Protein AF-A0AAN8C556-F1 (afdb_monomer)

Foldseek 3Di:
DDPPPDDPLVVVLVVQLVVQDQEEEAEDPDVSNLLSLLLCVLVVSRVHFYWYHYPDPPDDIDGSNVVSVVPVVCSVCSVVVCQVVDDPPDDD

Secondary structure (DSSP, 8-state):
-------HHHHHHHHHHHHT-SEEEEE---HHHHHHHHHHHHTTS--SEEEEE-SSTTPPEEEHHHHHHHTHHHHTTHHHHHHHH--TT---

Radius of gyration: 13.65 Å; Cα contacts (8 Å, |Δi|>4): 106; chains: 1; bounding box: 37×33×29 Å

Mean predicted aligned error: 5.66 Å

Nearest PDB structures (foldseek):
  5ghr-assembly2_C  TM=3.782E-01  e=6.031E+0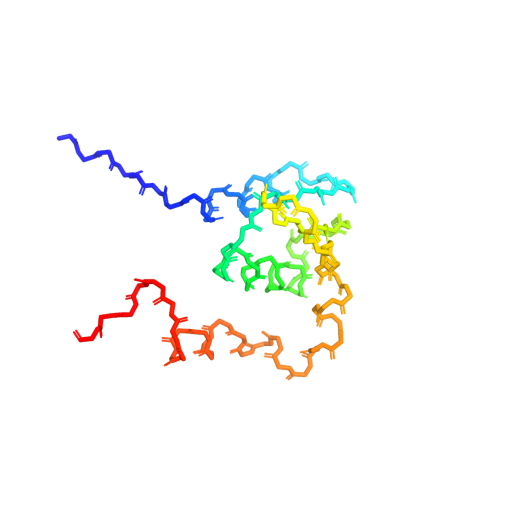0  Thermococcus kodakarensis KOD1
  5x4h-assembly1_A  TM=3.410E-01  e=8.869E+00  Pyrococcus furiosus DSM 3638

Organism: NCBI:txid159716

Structure (mmCIF, N/CA/C/O backbone):
data_AF-A0AAN8C556-F1
#
_entry.id   AF-A0AAN8C556-F1
#
loop_
_atom_site.group_PDB
_atom_site.id
_atom_site.type_symbol
_atom_site.label_atom_id
_atom_site.label_alt_id
_atom_site.label_comp_id
_atom_site.label_asym_id
_atom_site.label_entity_id
_atom_site.label_seq_id
_atom_site.pdbx_PDB_ins_code
_atom_site.Cartn_x
_atom_site.Cartn_y
_atom_site.Cartn_z
_atom_site.occupancy
_atom_site.B_iso_or_equiv
_atom_site.auth_seq_id
_atom_site.auth_comp_id
_atom_site.auth_asym_id
_atom_site.auth_atom_id
_atom_site.pdbx_PDB_model_num
ATOM 1 N N . MET A 1 1 ? 25.697 -16.041 12.907 1.00 38.59 1 MET A N 1
ATOM 2 C CA . MET A 1 1 ? 24.761 -15.058 13.487 1.00 38.59 1 MET A CA 1
ATOM 3 C C . MET A 1 1 ? 24.058 -14.393 12.314 1.00 38.59 1 MET A C 1
ATOM 5 O O . MET A 1 1 ? 24.597 -13.464 11.735 1.00 38.59 1 MET A O 1
ATOM 9 N N . SER A 1 2 ? 22.958 -14.997 11.855 1.00 43.84 2 SER A N 1
ATOM 10 C CA . SER A 1 2 ? 22.152 -14.485 10.743 1.00 43.84 2 SER A CA 1
ATOM 11 C C . SER A 1 2 ? 21.398 -13.272 11.260 1.00 43.84 2 SER A C 1
ATOM 13 O O . SER A 1 2 ? 20.504 -13.424 12.089 1.00 43.84 2 SER A O 1
ATOM 15 N N . ILE A 1 3 ? 21.785 -12.080 10.827 1.00 48.09 3 ILE A N 1
ATOM 16 C CA . ILE A 1 3 ? 20.932 -10.908 10.976 1.00 48.09 3 ILE A CA 1
ATOM 17 C C . ILE A 1 3 ? 19.737 -11.207 10.069 1.00 48.09 3 ILE A C 1
ATOM 19 O O . ILE A 1 3 ? 19.899 -11.274 8.854 1.00 48.09 3 ILE A O 1
ATOM 23 N N . THR A 1 4 ? 18.574 -11.502 10.648 1.00 57.00 4 THR A N 1
ATOM 24 C CA . THR A 1 4 ? 17.298 -11.575 9.925 1.00 57.00 4 THR A CA 1
ATOM 25 C C . THR A 1 4 ? 16.978 -10.159 9.464 1.00 57.00 4 THR A C 1
ATOM 27 O O . THR A 1 4 ? 16.271 -9.424 10.149 1.00 57.00 4 THR A O 1
ATOM 30 N N . HIS A 1 5 ? 17.634 -9.721 8.392 1.00 58.94 5 HIS A N 1
ATOM 31 C CA . HIS A 1 5 ? 17.428 -8.404 7.821 1.00 58.94 5 HI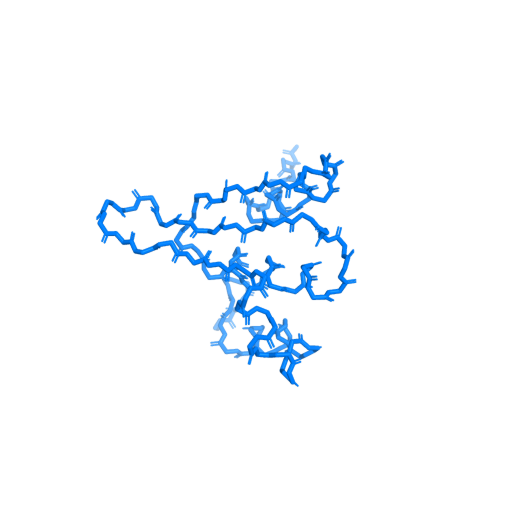S A CA 1
ATOM 32 C C . HIS A 1 5 ? 16.092 -8.455 7.093 1.00 58.94 5 HIS A C 1
ATOM 34 O O . HIS A 1 5 ? 16.015 -8.891 5.949 1.00 58.94 5 HIS A O 1
ATOM 40 N N . GLU A 1 6 ? 15.031 -8.120 7.816 1.00 67.44 6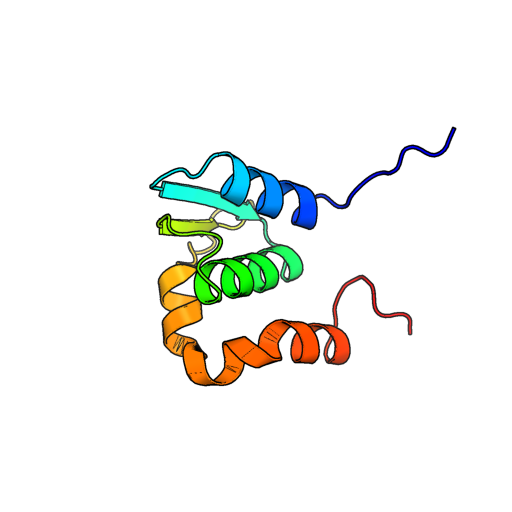 GLU A N 1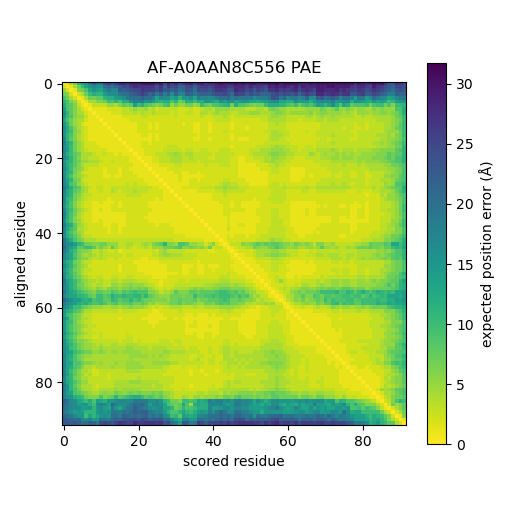
ATOM 41 C CA . GLU A 1 6 ? 13.728 -7.910 7.212 1.00 67.44 6 GLU A CA 1
ATOM 42 C C . GLU A 1 6 ? 13.828 -6.748 6.223 1.00 67.44 6 GLU A C 1
ATOM 44 O O . GLU A 1 6 ? 14.562 -5.779 6.451 1.00 67.44 6 GLU A O 1
ATOM 49 N N . GLU A 1 7 ? 13.162 -6.895 5.087 1.00 80.25 7 GLU A N 1
ATOM 50 C CA . GLU A 1 7 ? 13.212 -5.919 4.012 1.00 80.25 7 GLU A CA 1
ATOM 51 C C . GLU A 1 7 ? 12.518 -4.614 4.431 1.00 80.25 7 GLU A C 1
ATOM 53 O O . GLU A 1 7 ? 11.638 -4.585 5.303 1.00 80.25 7 GLU A O 1
ATOM 58 N N . ALA A 1 8 ? 13.011 -3.494 3.896 1.00 86.50 8 ALA A N 1
ATOM 59 C CA . ALA A 1 8 ? 12.620 -2.168 4.365 1.00 86.50 8 ALA A CA 1
ATOM 60 C C . ALA A 1 8 ? 11.127 -1.895 4.136 1.00 86.50 8 ALA A C 1
ATOM 62 O O . ALA A 1 8 ? 10.487 -1.251 4.967 1.00 86.50 8 ALA A O 1
ATOM 63 N N . ASP A 1 9 ? 10.578 -2.419 3.045 1.00 89.06 9 ASP A N 1
ATOM 64 C CA . ASP A 1 9 ? 9.165 -2.351 2.694 1.00 89.06 9 ASP A CA 1
ATOM 65 C C . ASP A 1 9 ? 8.276 -2.954 3.798 1.00 89.06 9 ASP A C 1
ATOM 67 O O . ASP A 1 9 ? 7.420 -2.265 4.354 1.00 89.06 9 ASP A O 1
ATOM 71 N N . THR A 1 10 ? 8.557 -4.178 4.237 1.00 89.88 10 THR A N 1
ATOM 72 C CA . THR A 1 10 ? 7.808 -4.904 5.264 1.00 89.88 10 THR A CA 1
ATOM 73 C C . THR A 1 10 ? 7.883 -4.177 6.605 1.00 89.88 10 THR A C 1
ATOM 75 O O . THR A 1 10 ? 6.883 -4.061 7.322 1.00 89.88 10 THR A O 1
ATOM 78 N N . MET A 1 11 ? 9.054 -3.626 6.937 1.00 93.00 11 MET A N 1
ATOM 79 C CA . MET A 1 11 ? 9.246 -2.830 8.149 1.00 93.00 11 MET A CA 1
ATOM 80 C C . MET A 1 11 ? 8.440 -1.527 8.146 1.00 93.00 11 MET A C 1
ATOM 82 O O . MET A 1 11 ? 7.878 -1.160 9.183 1.00 93.00 11 MET A O 1
ATOM 86 N N . ILE A 1 12 ? 8.354 -0.838 7.003 1.00 94.56 12 ILE A N 1
ATOM 87 C CA . ILE A 1 12 ? 7.549 0.383 6.855 1.00 94.56 12 ILE A CA 1
ATOM 88 C C . ILE A 1 12 ? 6.076 0.069 7.126 1.00 94.56 12 ILE A C 1
ATOM 90 O O . ILE A 1 12 ? 5.459 0.719 7.971 1.00 94.56 12 ILE A O 1
ATOM 94 N N . ILE A 1 13 ? 5.531 -0.957 6.467 1.00 95.06 13 ILE A N 1
ATOM 95 C CA . ILE A 1 13 ? 4.124 -1.352 6.618 1.00 95.06 13 ILE A CA 1
ATOM 96 C C . ILE A 1 13 ? 3.806 -1.710 8.069 1.00 95.06 13 ILE A C 1
ATOM 98 O O . ILE A 1 13 ? 2.842 -1.194 8.642 1.00 95.06 13 ILE A O 1
ATOM 102 N N . ARG A 1 14 ? 4.648 -2.544 8.694 1.00 92.94 14 ARG A N 1
ATOM 103 C CA . ARG A 1 14 ? 4.460 -2.946 10.094 1.00 92.94 14 ARG A CA 1
ATOM 104 C C . ARG A 1 14 ? 4.461 -1.760 11.042 1.00 92.94 14 ARG A C 1
ATOM 106 O O . ARG A 1 14 ? 3.632 -1.728 11.947 1.00 92.94 14 ARG A O 1
ATOM 113 N N . GLN A 1 15 ? 5.338 -0.778 10.838 1.00 94.56 15 GLN A N 1
ATOM 114 C CA . GLN A 1 15 ? 5.350 0.401 11.702 1.00 94.56 15 GLN A CA 1
ATOM 115 C C . GLN A 1 15 ? 4.131 1.287 11.532 1.00 94.56 15 GLN A C 1
ATOM 117 O O . GLN A 1 15 ? 3.644 1.822 12.527 1.00 94.56 15 GLN A O 1
ATOM 122 N N . ILE A 1 16 ? 3.608 1.416 10.317 1.00 95.81 16 ILE A N 1
ATOM 123 C CA . ILE A 1 16 ? 2.382 2.179 10.086 1.00 95.81 16 ILE A CA 1
ATOM 124 C C . ILE A 1 16 ? 1.209 1.527 10.824 1.00 95.81 16 ILE A C 1
ATOM 126 O O . ILE A 1 16 ? 0.519 2.205 11.589 1.00 95.81 16 ILE A O 1
ATOM 130 N N . ALA A 1 17 ? 1.037 0.214 10.654 1.00 94.44 17 ALA A N 1
ATOM 131 C CA . ALA A 1 17 ? -0.016 -0.544 11.325 1.00 94.44 17 ALA A CA 1
ATOM 132 C C . ALA A 1 17 ? 0.135 -0.518 12.858 1.00 94.44 17 ALA A C 1
ATOM 134 O O . ALA A 1 17 ? -0.842 -0.316 13.574 1.00 94.44 17 ALA A O 1
ATOM 135 N N . TYR A 1 18 ? 1.362 -0.663 13.372 1.00 94.69 18 TYR A N 1
ATOM 136 C CA . TYR A 1 18 ? 1.633 -0.663 14.812 1.00 94.69 18 TYR A CA 1
ATOM 137 C C . TYR A 1 18 ? 1.394 0.700 15.471 1.00 94.69 18 TYR A C 1
ATOM 139 O O . TYR A 1 18 ? 0.830 0.770 16.562 1.00 94.69 18 TYR A O 1
ATOM 147 N N . VAL A 1 19 ? 1.842 1.790 14.838 1.00 95.62 19 VAL A N 1
ATOM 148 C CA . VAL A 1 19 ? 1.678 3.143 15.390 1.00 95.62 19 VAL A CA 1
ATOM 149 C C . VAL A 1 19 ? 0.220 3.595 15.310 1.00 95.62 19 VAL A C 1
ATOM 151 O O . VAL A 1 19 ? -0.242 4.282 16.220 1.00 95.62 19 VAL A O 1
ATOM 154 N N . GLY A 1 20 ? -0.500 3.231 14.242 1.00 93.56 20 GLY A N 1
ATOM 155 C CA . GLY A 1 20 ? -1.911 3.588 14.076 1.00 93.56 20 GLY A CA 1
ATOM 156 C C . GLY A 1 20 ? -2.146 5.098 13.961 1.00 93.56 20 GLY A C 1
ATOM 157 O O . GLY A 1 20 ? -3.113 5.625 14.509 1.00 93.56 20 GLY A O 1
ATOM 158 N N . ALA A 1 21 ? -1.235 5.819 13.299 1.00 95.00 21 ALA A N 1
ATOM 159 C CA . ALA A 1 21 ? -1.361 7.261 13.102 1.00 95.00 21 ALA A CA 1
ATOM 160 C C . ALA A 1 21 ? -2.544 7.610 12.179 1.00 95.00 21 ALA A C 1
ATOM 162 O O . ALA A 1 21 ? -2.853 6.878 11.240 1.00 95.00 21 ALA A O 1
ATOM 163 N N . SER A 1 22 ? -3.176 8.764 12.416 1.00 95.94 22 SER A N 1
ATOM 164 C CA . SER A 1 22 ? -4.293 9.252 11.593 1.00 95.94 22 SER A CA 1
ATOM 165 C C . SER A 1 22 ? -3.862 9.709 10.200 1.00 95.94 22 SER A C 1
ATOM 167 O O . SER A 1 22 ? -4.649 9.625 9.263 1.00 95.94 22 SER A O 1
ATOM 169 N N . GLU A 1 23 ? -2.629 10.199 10.070 1.00 97.12 23 GLU A N 1
ATOM 170 C CA . GLU A 1 23 ? -2.032 10.665 8.820 1.00 97.12 23 GLU A CA 1
ATOM 171 C C . GLU A 1 23 ? -0.601 10.144 8.718 1.00 97.12 23 GLU A C 1
ATOM 173 O O . GLU A 1 23 ? 0.171 10.208 9.679 1.00 97.12 23 GLU A O 1
ATOM 178 N N . VAL A 1 24 ? -0.248 9.623 7.547 1.00 97.31 24 VAL A N 1
ATOM 179 C CA . VAL A 1 24 ? 1.038 8.980 7.285 1.00 97.31 24 VAL A CA 1
ATOM 180 C C . VAL A 1 24 ? 1.575 9.471 5.950 1.00 97.31 24 VAL A C 1
ATOM 182 O O . VAL A 1 24 ? 0.887 9.411 4.933 1.00 97.31 24 VAL A O 1
ATOM 185 N N . LEU A 1 25 ? 2.832 9.914 5.944 1.00 96.94 25 LEU A N 1
ATOM 186 C CA . LEU A 1 25 ? 3.578 10.200 4.724 1.00 96.94 25 LEU A CA 1
ATOM 187 C C . LEU A 1 25 ? 4.728 9.204 4.588 1.00 96.94 25 LEU A C 1
ATOM 189 O O . LEU A 1 25 ? 5.663 9.212 5.389 1.00 96.94 25 LEU A O 1
ATOM 193 N N . VAL A 1 26 ? 4.670 8.378 3.550 1.00 96.50 26 VAL A N 1
ATOM 194 C CA . VAL A 1 26 ? 5.722 7.427 3.191 1.00 96.50 26 VAL A CA 1
ATOM 195 C C . VAL A 1 26 ? 6.589 8.031 2.094 1.00 96.50 26 VAL A C 1
ATOM 197 O O . VAL A 1 26 ? 6.082 8.486 1.071 1.00 96.50 26 VAL A O 1
ATOM 200 N N . VAL A 1 27 ? 7.906 8.037 2.294 1.00 95.44 27 VAL A N 1
ATOM 201 C CA . VAL A 1 27 ? 8.863 8.492 1.278 1.00 95.44 27 VAL A CA 1
ATOM 202 C C . VAL A 1 27 ? 9.508 7.271 0.635 1.00 95.44 27 VAL A C 1
ATOM 204 O O . VAL A 1 27 ? 10.385 6.656 1.236 1.00 95.44 27 VAL A O 1
ATOM 207 N N . ALA A 1 28 ? 9.063 6.914 -0.566 1.00 93.62 28 ALA A N 1
ATOM 208 C CA . ALA A 1 28 ? 9.536 5.747 -1.305 1.00 93.62 28 ALA A CA 1
ATOM 209 C C . ALA A 1 28 ? 9.280 5.915 -2.815 1.00 93.62 28 ALA A C 1
ATOM 211 O O . ALA A 1 28 ? 8.344 6.601 -3.220 1.00 93.62 28 ALA A O 1
ATOM 212 N N . ASP A 1 29 ? 10.128 5.299 -3.642 1.00 91.44 29 ASP A N 1
ATOM 213 C CA . ASP A 1 29 ? 9.950 5.167 -5.106 1.00 91.44 29 ASP A CA 1
ATOM 214 C C . ASP A 1 29 ? 9.726 3.703 -5.517 1.00 91.44 29 ASP A C 1
ATOM 216 O O . ASP A 1 29 ? 9.814 3.352 -6.688 1.00 91.44 29 ASP A O 1
ATOM 220 N N . ASP A 1 30 ? 9.509 2.847 -4.522 1.00 91.06 30 ASP A N 1
ATOM 221 C CA . ASP A 1 30 ? 9.465 1.401 -4.652 1.00 91.06 30 ASP A C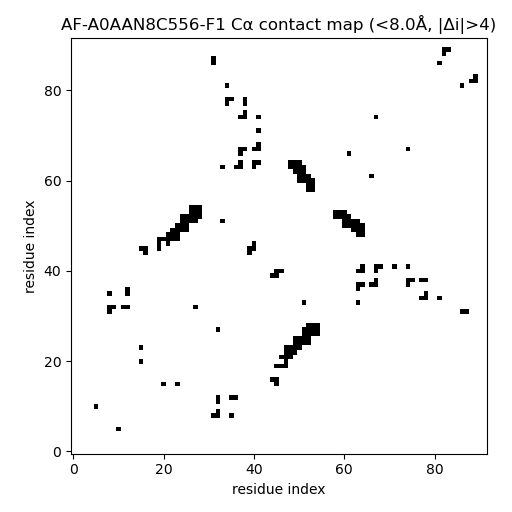A 1
ATOM 222 C C . ASP A 1 30 ? 8.029 0.925 -4.903 1.00 91.06 30 ASP A C 1
ATOM 224 O O . ASP A 1 30 ? 7.089 1.362 -4.228 1.00 91.06 30 ASP A O 1
ATOM 228 N N . THR A 1 31 ? 7.859 0.037 -5.882 1.00 92.19 31 THR A N 1
ATOM 229 C CA . THR A 1 31 ? 6.542 -0.502 -6.239 1.00 92.19 31 THR A CA 1
ATOM 230 C C . THR A 1 31 ? 6.036 -1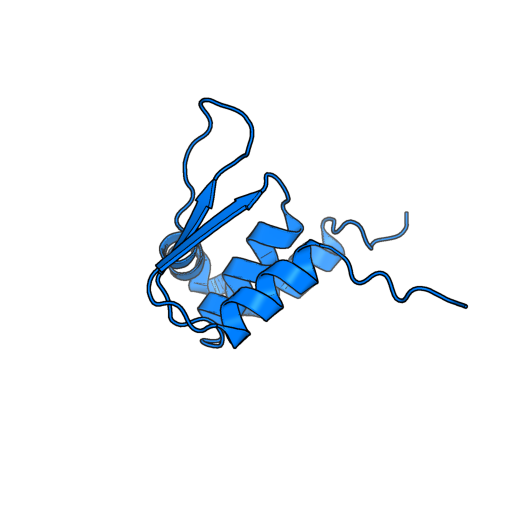.480 -5.183 1.00 92.19 31 THR A C 1
ATOM 232 O O . THR A 1 31 ? 4.831 -1.501 -4.928 1.00 92.19 31 THR A O 1
ATOM 235 N N . ASP A 1 32 ? 6.922 -2.210 -4.505 1.00 92.81 32 ASP A N 1
ATOM 236 C CA . ASP A 1 32 ? 6.550 -3.179 -3.470 1.00 92.81 32 ASP A CA 1
ATOM 237 C C . ASP A 1 32 ? 5.922 -2.445 -2.279 1.00 92.81 32 ASP A C 1
ATOM 239 O O . ASP A 1 32 ? 4.836 -2.799 -1.811 1.00 92.81 32 ASP A O 1
ATOM 243 N N . VAL A 1 33 ? 6.504 -1.304 -1.892 1.00 94.75 33 VAL A N 1
ATOM 244 C CA . VAL A 1 33 ? 5.927 -0.405 -0.880 1.00 94.75 33 VAL A CA 1
ATOM 245 C C . VAL A 1 33 ? 4.544 0.093 -1.305 1.00 94.75 33 VAL A C 1
ATOM 247 O O . VAL A 1 33 ? 3.605 0.043 -0.511 1.00 94.75 33 VAL A O 1
ATOM 250 N N . PHE A 1 34 ? 4.385 0.554 -2.549 1.00 95.44 34 PHE A N 1
ATOM 251 C CA . PHE A 1 34 ? 3.091 1.029 -3.049 1.00 95.44 34 PHE A CA 1
ATOM 252 C C . PHE A 1 34 ? 2.014 -0.066 -3.000 1.00 95.44 34 PHE A C 1
ATOM 254 O O . PHE A 1 34 ? 0.899 0.171 -2.522 1.00 95.44 34 PHE A O 1
ATOM 261 N N . VAL A 1 35 ? 2.352 -1.265 -3.480 1.00 95.31 35 VAL A N 1
ATOM 262 C CA . VAL A 1 35 ? 1.449 -2.418 -3.545 1.00 95.31 35 VAL A CA 1
ATOM 263 C C . VAL A 1 35 ? 1.025 -2.859 -2.147 1.00 95.31 35 VAL A C 1
ATOM 265 O O . VAL A 1 35 ? -0.172 -3.036 -1.900 1.00 95.31 35 VAL A O 1
ATOM 268 N N . LEU A 1 36 ? 1.976 -2.978 -1.218 1.00 95.25 36 LEU A N 1
ATOM 269 C CA . LEU A 1 36 ? 1.683 -3.364 0.159 1.00 95.25 36 LEU A CA 1
ATOM 270 C C . LEU A 1 36 ? 0.816 -2.314 0.865 1.00 95.25 36 LEU A C 1
ATOM 272 O O . LEU A 1 36 ? -0.166 -2.675 1.513 1.00 95.25 36 LEU A O 1
ATOM 276 N N . LEU A 1 37 ? 1.109 -1.019 0.703 1.00 97.06 37 LEU A N 1
ATOM 277 C CA . LEU A 1 37 ? 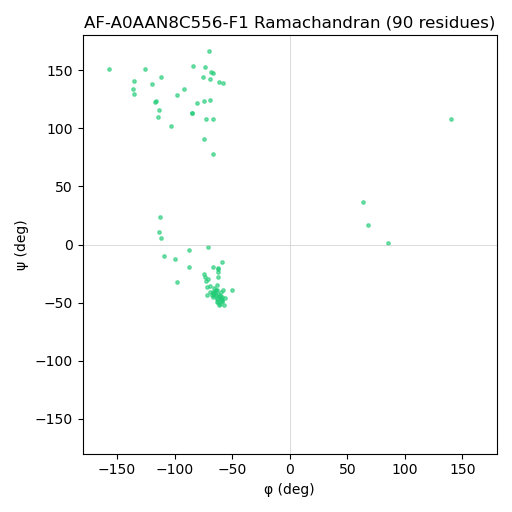0.284 0.047 1.283 1.00 97.06 37 LEU A CA 1
ATOM 278 C C . LEU A 1 37 ? -1.164 -0.015 0.776 1.00 97.06 37 LEU A C 1
ATOM 280 O O . LEU A 1 37 ? -2.091 0.070 1.581 1.00 97.06 37 LEU A O 1
ATOM 284 N N . CYS A 1 38 ? -1.371 -0.204 -0.532 1.00 97.31 38 CYS A N 1
ATOM 285 C CA . CYS A 1 38 ? -2.716 -0.344 -1.098 1.00 97.31 38 CYS A CA 1
ATOM 286 C C . CYS A 1 38 ? -3.454 -1.556 -0.516 1.00 97.31 38 CYS A C 1
ATOM 288 O O . CYS A 1 38 ? -4.621 -1.438 -0.146 1.00 97.31 38 CYS A O 1
ATOM 290 N N . HIS A 1 39 ? -2.770 -2.699 -0.406 1.00 95.88 39 HIS A N 1
ATOM 291 C CA . HIS A 1 39 ? -3.348 -3.923 0.140 1.00 95.88 39 HIS A CA 1
ATOM 292 C C . HIS A 1 39 ? -3.802 -3.749 1.598 1.00 95.88 39 HIS A C 1
ATOM 294 O O . HIS A 1 39 ? -4.961 -4.007 1.910 1.00 95.88 39 HIS A O 1
ATOM 300 N N . PHE A 1 40 ? -2.932 -3.253 2.482 1.00 95.75 40 PHE A N 1
ATOM 301 C CA . PHE A 1 40 ? -3.249 -3.141 3.912 1.00 95.75 40 PHE A CA 1
ATOM 302 C C . PHE A 1 40 ? -4.220 -2.000 4.248 1.00 95.75 40 PHE A C 1
ATOM 304 O O . PHE A 1 40 ? -4.944 -2.085 5.241 1.00 95.75 40 PHE A O 1
ATOM 311 N N . VAL A 1 41 ? -4.288 -0.950 3.423 1.00 96.44 41 VAL A N 1
ATOM 312 C CA . VAL A 1 41 ? -5.366 0.048 3.517 1.00 96.44 41 VAL A CA 1
ATOM 313 C C . VAL A 1 41 ? -6.705 -0.560 3.087 1.00 96.44 41 VAL A C 1
ATOM 315 O O . VAL A 1 41 ? -7.721 -0.323 3.738 1.00 96.44 41 VAL A O 1
ATOM 318 N N . PHE A 1 42 ? -6.721 -1.370 2.023 1.00 95.88 42 PHE A N 1
ATOM 319 C CA . PHE A 1 42 ? -7.936 -2.029 1.535 1.00 95.88 42 PHE A CA 1
ATOM 320 C C . PHE A 1 42 ? -8.488 -3.069 2.525 1.00 95.88 42 PHE A C 1
ATOM 322 O O . PHE A 1 42 ? -9.684 -3.054 2.818 1.00 95.88 42 PHE A O 1
ATOM 329 N N . GLU A 1 43 ? -7.629 -3.914 3.101 1.00 93.88 43 GLU A N 1
ATOM 330 C CA . GLU A 1 43 ? -8.013 -4.910 4.118 1.00 93.88 43 GLU A CA 1
ATOM 331 C C . GLU A 1 43 ? -8.369 -4.281 5.483 1.00 93.88 43 GLU A C 1
ATOM 333 O O . GLU A 1 43 ? -8.815 -4.973 6.393 1.00 93.88 43 GLU A O 1
ATOM 338 N N . SER A 1 44 ? -8.264 -2.951 5.617 1.00 86.56 44 SER A N 1
ATOM 339 C CA . SER A 1 44 ? -8.570 -2.179 6.834 1.00 86.56 44 SER A CA 1
ATOM 340 C C . SER A 1 44 ? -7.617 -2.396 8.019 1.00 86.56 44 SER A C 1
ATOM 342 O O . SER A 1 44 ? -7.927 -1.974 9.134 1.00 86.56 44 SER A O 1
ATOM 344 N N . ASP A 1 45 ? -6.434 -2.964 7.784 1.00 89.00 45 ASP A N 1
ATOM 345 C CA . ASP A 1 45 ? -5.366 -3.058 8.789 1.00 89.00 45 ASP A CA 1
ATOM 346 C C . ASP A 1 45 ? -4.682 -1.699 9.028 1.00 89.00 45 ASP A C 1
ATOM 348 O O . ASP A 1 45 ? -4.201 -1.412 10.126 1.00 89.00 45 ASP A O 1
ATOM 352 N N . ILE A 1 46 ? -4.675 -0.827 8.012 1.00 94.19 46 ILE A N 1
ATOM 353 C CA . ILE A 1 46 ? -4.237 0.570 8.109 1.00 94.19 46 ILE A CA 1
ATOM 354 C C . ILE A 1 46 ? -5.445 1.481 7.869 1.00 94.19 46 ILE A C 1
ATOM 356 O O . ILE A 1 46 ? -5.945 1.592 6.754 1.00 94.19 46 ILE A O 1
ATOM 360 N N . THR A 1 47 ? -5.903 2.161 8.922 1.00 93.50 47 THR A N 1
ATOM 361 C CA . THR A 1 47 ? -7.120 3.000 8.890 1.00 93.50 47 THR A CA 1
ATOM 362 C C . THR A 1 47 ? -6.848 4.499 8.737 1.00 93.50 47 THR A C 1
ATOM 364 O O . THR A 1 47 ? -7.770 5.269 8.468 1.00 93.50 47 THR A O 1
ATOM 367 N N . GLY A 1 48 ? -5.592 4.921 8.902 1.00 94.56 48 GLY A N 1
ATOM 368 C CA . GLY A 1 48 ? -5.165 6.300 8.684 1.00 94.56 48 GLY A CA 1
ATOM 369 C C . GLY A 1 48 ? -5.179 6.706 7.208 1.00 94.56 48 GLY A C 1
ATOM 370 O O . GLY A 1 48 ? -5.252 5.875 6.299 1.00 94.56 48 GLY A O 1
ATOM 371 N N . HIS A 1 49 ? -5.078 8.011 6.965 1.00 97.25 49 HIS A N 1
ATOM 372 C CA . HIS A 1 49 ? -4.861 8.549 5.630 1.00 97.25 49 HIS A CA 1
ATOM 373 C C . HIS A 1 49 ? -3.379 8.452 5.258 1.00 97.25 49 HIS A C 1
ATOM 375 O O . HIS A 1 49 ? -2.518 8.992 5.954 1.00 97.25 49 HIS A O 1
ATOM 381 N N . VAL A 1 50 ? -3.079 7.755 4.168 1.00 98.00 50 VAL A N 1
ATOM 382 C CA . VAL A 1 50 ? -1.723 7.419 3.748 1.00 98.00 50 VAL A CA 1
ATOM 383 C C . VAL A 1 50 ? -1.412 8.070 2.406 1.00 98.00 50 VAL A C 1
ATOM 385 O O . VAL A 1 50 ? -2.057 7.816 1.388 1.00 98.00 50 VAL A O 1
ATOM 388 N N . MET A 1 51 ? -0.347 8.862 2.402 1.00 97.88 51 MET A N 1
ATOM 389 C CA . MET A 1 51 ? 0.254 9.446 1.212 1.00 97.88 51 MET A CA 1
ATOM 390 C C . MET A 1 51 ? 1.628 8.825 0.980 1.00 97.88 51 MET A C 1
ATOM 392 O O . MET A 1 51 ? 2.381 8.587 1.923 1.00 97.88 51 MET A O 1
ATOM 396 N N . MET A 1 52 ? 1.991 8.627 -0.280 1.00 97.25 52 MET A N 1
ATOM 397 C CA . MET A 1 52 ? 3.322 8.205 -0.696 1.00 97.25 52 MET A CA 1
ATOM 398 C C . MET A 1 52 ? 3.938 9.262 -1.610 1.00 97.25 52 MET A C 1
ATOM 400 O O . MET A 1 52 ? 3.269 9.823 -2.476 1.00 97.25 52 MET A O 1
ATOM 404 N N . VAL A 1 53 ? 5.219 9.560 -1.422 1.00 96.44 53 VAL A N 1
ATOM 405 C CA . VAL A 1 53 ? 5.962 10.505 -2.259 1.00 96.44 53 VAL A CA 1
ATOM 406 C C . VAL A 1 53 ? 7.328 9.946 -2.612 1.00 96.44 53 VAL A C 1
ATOM 408 O O . VAL A 1 53 ? 8.012 9.359 -1.776 1.00 96.44 53 VAL A O 1
ATOM 411 N N . SER A 1 54 ? 7.757 10.176 -3.848 1.00 93.31 54 SER A N 1
ATOM 412 C CA . SER A 1 54 ? 9.103 9.803 -4.267 1.00 93.31 54 SER A CA 1
ATOM 413 C C . SER A 1 54 ? 10.167 10.681 -3.577 1.00 93.31 54 SER A C 1
ATOM 415 O O . SER A 1 54 ? 9.986 11.899 -3.478 1.00 93.31 54 SER A O 1
ATOM 417 N N . PRO A 1 55 ? 11.332 10.123 -3.201 1.00 90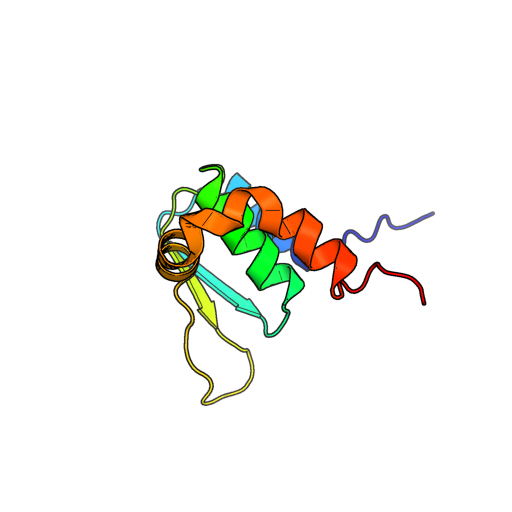.12 55 PRO A N 1
ATOM 418 C CA . PRO A 1 55 ? 12.477 10.893 -2.712 1.00 90.12 55 PRO A CA 1
ATOM 419 C C . PRO A 1 55 ? 13.101 11.799 -3.794 1.00 90.12 55 PRO A C 1
ATOM 421 O O . PRO A 1 55 ? 13.816 12.752 -3.476 1.00 90.12 55 PRO A O 1
ATOM 424 N N . VAL A 1 56 ? 12.841 11.532 -5.080 1.00 90.12 56 VAL A N 1
ATOM 425 C CA . VAL A 1 56 ? 13.280 12.371 -6.203 1.00 90.12 56 VAL A CA 1
ATOM 426 C C . VAL A 1 56 ? 12.430 13.641 -6.278 1.00 90.12 56 VAL A C 1
ATOM 428 O O . VAL A 1 56 ? 11.205 13.587 -6.415 1.00 90.12 56 VAL A O 1
ATOM 431 N N . LYS A 1 57 ? 13.096 14.802 -6.229 1.00 86.88 57 LYS A N 1
ATOM 432 C CA . LYS A 1 57 ? 12.447 16.122 -6.280 1.00 86.88 57 LYS A CA 1
ATOM 433 C C . LYS A 1 57 ? 11.613 16.301 -7.550 1.00 86.88 57 LYS A C 1
ATOM 435 O O . LYS A 1 57 ? 12.063 15.983 -8.646 1.00 86.88 57 LYS A O 1
ATOM 440 N N . GLY A 1 58 ? 10.436 16.905 -7.392 1.00 83.56 58 GLY A N 1
ATOM 441 C CA . GLY A 1 58 ? 9.545 17.262 -8.501 1.00 83.56 58 GLY A CA 1
ATOM 442 C C . GLY A 1 58 ? 8.614 16.140 -8.965 1.00 83.56 58 GLY A C 1
ATOM 443 O O . GLY A 1 58 ? 7.845 16.361 -9.897 1.00 83.56 58 GLY A O 1
ATOM 444 N N . ARG A 1 59 ? 8.649 14.962 -8.329 1.00 85.06 59 ARG A N 1
ATOM 445 C CA . ARG A 1 59 ? 7.651 13.909 -8.554 1.00 85.06 59 ARG A CA 1
ATOM 446 C C . ARG A 1 59 ? 6.398 14.132 -7.707 1.00 85.06 59 ARG A C 1
ATOM 448 O O . ARG A 1 59 ? 6.440 14.797 -6.674 1.00 85.06 59 ARG A O 1
ATOM 455 N N . SER A 1 60 ? 5.275 13.612 -8.194 1.00 84.81 60 SER A N 1
ATOM 456 C CA . SER A 1 60 ? 3.956 13.785 -7.590 1.00 84.81 60 SER A CA 1
ATOM 457 C C . SER A 1 60 ? 3.785 12.969 -6.312 1.00 84.81 60 SER A C 1
ATOM 459 O O . SER A 1 60 ? 4.372 11.900 -6.154 1.00 84.81 60 SER A O 1
ATOM 461 N N . PHE A 1 61 ? 2.919 13.468 -5.435 1.00 93.12 61 PHE A N 1
ATOM 462 C CA . PHE A 1 61 ? 2.370 12.697 -4.330 1.00 93.12 61 PHE A CA 1
ATOM 463 C C . PHE A 1 61 ? 1.311 11.727 -4.854 1.00 93.12 61 PHE A C 1
ATOM 465 O O . PHE A 1 61 ? 0.557 12.056 -5.774 1.00 93.12 61 PHE A O 1
ATOM 472 N N . ILE A 1 62 ? 1.251 10.551 -4.244 1.00 96.12 62 ILE A N 1
ATOM 473 C CA . ILE A 1 62 ? 0.268 9.513 -4.515 1.00 96.12 62 ILE A CA 1
ATOM 474 C C . ILE A 1 62 ? -0.560 9.333 -3.251 1.00 96.12 62 ILE A C 1
ATOM 476 O O . ILE A 1 62 ? -0.026 9.075 -2.177 1.00 96.12 62 ILE A O 1
ATOM 480 N N . ASP A 1 63 ? -1.868 9.480 -3.391 1.00 97.62 63 ASP A N 1
ATOM 481 C CA . ASP A 1 63 ? -2.824 9.167 -2.336 1.00 97.62 63 ASP A CA 1
ATOM 482 C C . ASP A 1 63 ? -3.148 7.674 -2.398 1.00 97.62 63 ASP A C 1
ATOM 484 O O . ASP A 1 63 ? -3.712 7.193 -3.390 1.00 97.62 63 ASP A O 1
ATOM 488 N N . ILE A 1 64 ? -2.734 6.931 -1.371 1.00 97.94 64 ILE A N 1
ATOM 489 C CA . ILE A 1 64 ? -2.881 5.475 -1.335 1.00 97.94 64 ILE A CA 1
ATOM 490 C C . ILE A 1 64 ? -4.342 5.097 -1.128 1.00 97.94 64 ILE A C 1
ATOM 492 O O . ILE A 1 64 ? -4.838 4.220 -1.832 1.00 97.94 64 ILE A O 1
ATOM 496 N N . ASN A 1 65 ? -5.058 5.771 -0.226 1.00 97.44 65 ASN A N 1
ATOM 497 C CA . ASN A 1 65 ? -6.465 5.475 0.046 1.00 97.44 65 ASN A CA 1
ATOM 498 C C . ASN A 1 65 ? -7.313 5.672 -1.218 1.00 97.44 65 ASN A C 1
ATOM 500 O O . ASN A 1 65 ? -8.121 4.812 -1.571 1.00 97.44 65 ASN A O 1
ATOM 504 N N . VAL A 1 66 ? -7.087 6.769 -1.946 1.00 97.50 66 VAL A N 1
ATOM 505 C CA . VAL A 1 66 ? -7.768 7.028 -3.223 1.00 97.50 66 VAL A CA 1
ATOM 506 C C . VAL A 1 66 ? -7.358 6.014 -4.289 1.00 97.50 66 VAL A C 1
ATOM 508 O O . VAL A 1 66 ? -8.196 5.610 -5.095 1.00 97.50 66 VAL A O 1
ATOM 511 N N . SER A 1 67 ? -6.090 5.601 -4.323 1.00 96.81 67 SER A N 1
ATOM 512 C CA . SER A 1 67 ? -5.611 4.599 -5.283 1.00 96.81 67 SER A CA 1
ATOM 513 C C . SER A 1 67 ? -6.240 3.227 -5.035 1.00 96.81 67 SER A C 1
ATOM 515 O O . SER A 1 67 ? -6.700 2.600 -5.990 1.00 96.81 67 SER A O 1
ATOM 517 N N . ALA A 1 68 ? -6.323 2.797 -3.775 1.00 96.56 68 ALA A N 1
ATOM 518 C CA . ALA A 1 68 ? -6.965 1.549 -3.380 1.00 96.56 68 ALA A CA 1
ATOM 519 C C . ALA A 1 68 ? -8.467 1.562 -3.711 1.00 96.56 68 ALA A C 1
ATOM 521 O O . ALA A 1 68 ? -8.959 0.633 -4.347 1.00 96.56 68 ALA A O 1
ATOM 522 N N . GLU A 1 69 ? -9.184 2.646 -3.386 1.00 96.44 69 GLU A N 1
ATOM 523 C CA . GLU A 1 69 ? -10.623 2.748 -3.676 1.00 96.44 69 GLU A CA 1
ATOM 524 C C . GLU A 1 69 ? -10.911 2.810 -5.184 1.00 96.44 69 GLU A C 1
ATOM 526 O O . GLU A 1 69 ? -11.828 2.154 -5.673 1.00 96.44 69 GLU A O 1
ATOM 531 N N . LYS A 1 70 ? -10.109 3.543 -5.968 1.00 97.12 70 LYS A N 1
ATOM 532 C CA . LYS A 1 70 ? -10.275 3.599 -7.435 1.00 97.12 70 LYS A CA 1
ATOM 533 C C . LYS A 1 70 ? -10.084 2.247 -8.115 1.00 97.12 70 LYS A C 1
ATOM 535 O O . LYS A 1 70 ? -10.636 2.035 -9.190 1.00 97.12 70 LYS A O 1
ATOM 540 N N . ASN A 1 71 ? -9.286 1.367 -7.517 1.00 94.94 71 ASN A N 1
ATOM 541 C CA . ASN A 1 71 ? -8.943 0.057 -8.065 1.00 94.94 71 ASN A CA 1
ATOM 542 C C . ASN A 1 71 ? -9.536 -1.085 -7.224 1.00 94.94 71 ASN A C 1
ATOM 544 O O . ASN A 1 71 ? -9.036 -2.210 -7.258 1.00 94.94 71 ASN A O 1
ATOM 548 N N . ARG A 1 72 ? -10.607 -0.806 -6.471 1.00 94.00 72 ARG A N 1
ATOM 549 C CA . ARG A 1 72 ? -11.209 -1.723 -5.497 1.00 94.00 72 ARG A CA 1
ATOM 550 C C . ARG A 1 72 ? -11.494 -3.118 -6.052 1.00 94.00 72 ARG A C 1
ATOM 552 O O . ARG A 1 72 ? -11.250 -4.108 -5.369 1.00 94.00 72 ARG A O 1
ATOM 559 N N . ASP A 1 73 ? -11.948 -3.192 -7.300 1.00 94.81 73 ASP A N 1
ATOM 560 C CA . ASP A 1 73 ? -12.320 -4.445 -7.969 1.00 94.81 73 ASP A CA 1
ATOM 561 C C . ASP A 1 73 ? -11.150 -5.429 -8.124 1.00 94.81 73 ASP A C 1
ATOM 563 O O . ASP A 1 73 ? -11.366 -6.636 -8.240 1.00 94.81 73 ASP A O 1
ATOM 567 N N . VAL A 1 74 ? -9.906 -4.934 -8.121 1.00 92.19 74 VAL A N 1
ATOM 568 C CA . VAL A 1 74 ? -8.700 -5.760 -8.283 1.00 92.19 74 VAL A CA 1
ATOM 569 C C . VAL A 1 74 ? -7.876 -5.897 -7.000 1.00 92.19 74 VAL A C 1
ATOM 571 O O . VAL A 1 74 ? -6.984 -6.743 -6.958 1.00 92.19 74 VAL A O 1
ATOM 574 N N . MET A 1 75 ? -8.181 -5.133 -5.941 1.00 93.12 75 MET A N 1
ATOM 575 C CA . MET A 1 75 ? -7.383 -5.111 -4.702 1.00 93.12 75 MET A CA 1
ATOM 576 C C . MET A 1 75 ? -7.256 -6.483 -4.035 1.00 93.12 75 MET A C 1
ATOM 578 O O . MET A 1 75 ? -6.160 -6.854 -3.617 1.00 93.12 75 MET A O 1
ATOM 582 N N . GLY A 1 76 ? -8.329 -7.280 -4.025 1.00 92.62 76 GLY A N 1
ATOM 583 C CA . GLY A 1 76 ? -8.306 -8.625 -3.435 1.00 92.62 76 GLY A CA 1
ATOM 584 C C . GLY A 1 76 ? -7.332 -9.598 -4.117 1.00 92.62 76 GLY A C 1
ATOM 585 O O . GLY A 1 76 ? -6.923 -10.581 -3.510 1.00 92.62 76 GLY A O 1
ATOM 586 N N . ASN A 1 77 ? -6.921 -9.317 -5.359 1.00 94.56 77 ASN A N 1
ATOM 587 C CA . ASN A 1 77 ? -5.940 -10.115 -6.101 1.00 94.56 77 ASN A CA 1
ATOM 588 C C . ASN A 1 77 ? -4.615 -9.370 -6.326 1.00 94.56 77 ASN A C 1
ATOM 590 O O . ASN A 1 77 ? -3.752 -9.882 -7.038 1.00 94.56 77 ASN A O 1
ATOM 594 N N . LEU A 1 78 ? -4.437 -8.176 -5.748 1.00 93.62 78 LEU A N 1
ATOM 595 C CA . LEU A 1 78 ? -3.305 -7.299 -6.047 1.00 93.62 78 LEU A CA 1
ATOM 596 C C . LEU A 1 78 ? -1.959 -7.971 -5.756 1.00 93.62 78 LEU A C 1
ATOM 598 O O . LEU A 1 78 ? -1.091 -7.979 -6.622 1.00 93.62 78 LEU A O 1
ATOM 602 N N . LEU A 1 79 ? -1.801 -8.585 -4.577 1.00 92.69 79 LEU A N 1
ATOM 603 C CA . LEU A 1 79 ? -0.550 -9.258 -4.205 1.00 92.69 79 LEU A CA 1
ATOM 604 C C . LEU A 1 79 ? -0.243 -10.455 -5.113 1.00 92.69 79 LEU A C 1
ATOM 606 O O . LEU A 1 79 ? 0.904 -10.666 -5.499 1.00 92.69 79 LEU A O 1
ATOM 610 N N . ALA A 1 80 ? -1.270 -11.223 -5.486 1.00 91.75 80 ALA A N 1
ATOM 611 C CA . ALA A 1 80 ? -1.111 -12.353 -6.394 1.00 91.75 80 ALA A CA 1
ATOM 612 C C . ALA A 1 80 ? -0.707 -11.889 -7.801 1.00 91.75 80 ALA A C 1
ATOM 614 O O . ALA A 1 80 ? 0.175 -12.487 -8.413 1.00 91.7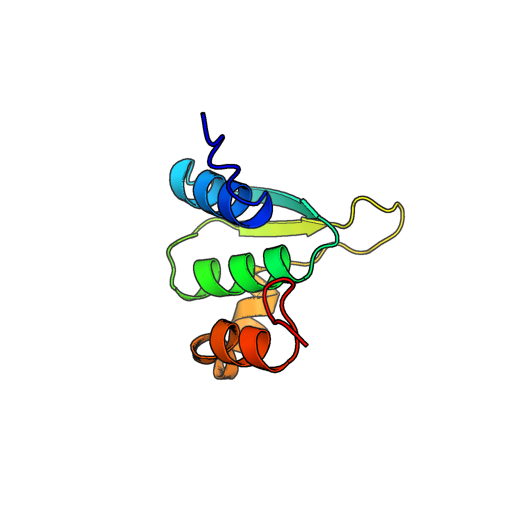5 80 ALA A O 1
ATOM 615 N N . ALA A 1 81 ? -1.320 -10.811 -8.299 1.00 91.38 81 ALA A N 1
ATOM 616 C CA . ALA A 1 81 ? -0.955 -10.208 -9.574 1.00 91.38 81 ALA A CA 1
ATOM 617 C C . ALA A 1 81 ? 0.493 -9.701 -9.546 1.00 91.38 81 ALA A C 1
ATOM 619 O O . ALA A 1 81 ? 1.275 -10.074 -10.417 1.00 91.38 81 ALA A O 1
ATOM 620 N N . HIS A 1 82 ? 0.863 -8.944 -8.508 1.00 91.00 82 HIS A N 1
ATOM 621 C CA . HIS A 1 82 ? 2.213 -8.408 -8.311 1.00 91.00 82 HIS A CA 1
ATOM 622 C C . HIS A 1 82 ? 3.279 -9.510 -8.294 1.00 91.00 82 HIS A C 1
ATOM 624 O O . HIS A 1 82 ? 4.264 -9.445 -9.029 1.00 91.00 82 HIS A O 1
ATOM 630 N N . GLY A 1 83 ? 3.022 -10.595 -7.557 1.00 88.88 83 GLY A N 1
ATOM 631 C CA . GLY A 1 83 ? 3.915 -11.753 -7.497 1.00 88.88 83 GLY A CA 1
ATOM 632 C C . GLY A 1 83 ? 4.120 -12.482 -8.833 1.00 88.88 83 GLY A C 1
ATOM 633 O O . GLY A 1 83 ? 5.119 -13.178 -8.984 1.00 88.88 83 GLY A O 1
ATOM 634 N N . VAL A 1 84 ? 3.210 -12.331 -9.804 1.00 88.00 84 VAL A N 1
ATOM 635 C CA . VAL A 1 84 ? 3.324 -12.936 -11.147 1.00 88.00 84 VAL A CA 1
ATOM 636 C C . VAL A 1 84 ? 3.882 -11.951 -12.179 1.00 88.00 84 VAL A C 1
ATOM 638 O O . VAL A 1 84 ? 4.559 -12.371 -13.116 1.00 88.00 84 VAL A O 1
ATOM 641 N N . THR A 1 85 ? 3.598 -10.652 -12.048 1.00 84.12 85 THR A N 1
ATOM 642 C CA . THR A 1 85 ? 4.032 -9.632 -13.019 1.00 84.12 85 THR A CA 1
ATOM 643 C C . THR A 1 85 ? 5.412 -9.055 -12.734 1.00 84.12 85 THR A C 1
ATOM 645 O O . THR A 1 85 ? 6.021 -8.494 -13.643 1.00 84.12 85 THR A O 1
ATOM 648 N N . GLY A 1 86 ? 5.903 -9.190 -11.504 1.00 70.38 86 GLY A N 1
ATOM 649 C CA . GLY A 1 86 ? 7.219 -8.715 -11.099 1.00 70.38 86 GLY A CA 1
ATOM 650 C C . GLY A 1 86 ? 7.168 -8.098 -9.710 1.00 70.38 86 GLY A C 1
ATOM 651 O O . GLY A 1 86 ? 6.653 -7.000 -9.545 1.00 70.38 86 GLY A O 1
ATOM 652 N N . CYS A 1 87 ? 7.737 -8.823 -8.757 1.00 74.62 87 CYS A N 1
ATOM 653 C CA . CYS A 1 87 ? 8.123 -8.392 -7.419 1.00 74.62 87 CYS A CA 1
ATOM 654 C C . CYS A 1 87 ? 9.608 -8.756 -7.278 1.00 74.62 87 CYS A C 1
ATOM 656 O O . CYS A 1 87 ? 10.037 -9.737 -7.906 1.00 74.62 87 CYS A O 1
ATOM 658 N N . ASP A 1 88 ? 10.383 -8.029 -6.472 1.00 66.44 88 ASP A N 1
ATOM 659 C CA . ASP A 1 88 ? 11.835 -8.244 -6.339 1.00 66.44 88 ASP A CA 1
ATOM 660 C C . ASP A 1 88 ? 12.198 -9.671 -5.868 1.00 66.44 88 ASP A C 1
ATOM 662 O O . ASP A 1 88 ? 13.325 -10.141 -6.039 1.00 66.44 88 ASP A O 1
ATOM 666 N N . THR A 1 89 ? 11.223 -10.421 -5.345 1.00 64.12 89 THR A N 1
ATOM 667 C CA . THR A 1 89 ? 11.377 -11.816 -4.910 1.00 64.12 89 THR A CA 1
ATOM 668 C C . THR A 1 89 ? 11.159 -12.874 -6.006 1.00 64.12 89 THR A C 1
ATOM 670 O O . THR A 1 89 ? 11.344 -14.066 -5.738 1.00 64.12 89 THR A O 1
ATOM 673 N N . PHE A 1 90 ? 10.752 -12.507 -7.228 1.00 52.56 90 PHE A N 1
ATOM 674 C CA . PHE A 1 90 ? 10.542 -13.496 -8.291 1.00 52.56 90 PHE A CA 1
ATOM 675 C C . PHE A 1 90 ? 11.856 -13.820 -9.014 1.00 52.56 90 PHE A C 1
ATOM 677 O O . PHE A 1 90 ? 12.430 -12.991 -9.718 1.00 52.56 90 PHE A O 1
ATOM 684 N N . ALA A 1 91 ? 12.329 -15.057 -8.857 1.00 56.69 91 ALA A N 1
ATOM 685 C CA . ALA A 1 91 ? 13.474 -15.573 -9.596 1.00 56.69 91 ALA A CA 1
ATOM 686 C C . ALA A 1 91 ? 13.128 -15.755 -11.085 1.00 56.69 91 ALA A C 1
ATOM 688 O O . ALA A 1 91 ? 12.194 -16.486 -11.420 1.00 56.69 91 ALA A O 1
ATOM 689 N N . THR A 1 92 ? 13.904 -15.128 -11.972 1.00 47.19 92 THR A N 1
ATOM 690 C CA . THR A 1 92 ? 14.084 -15.596 -13.362 1.00 47.19 92 THR A CA 1
ATOM 691 C C . THR A 1 92 ? 14.818 -16.924 -13.415 1.00 47.19 92 THR A C 1
ATOM 693 O O . THR A 1 92 ? 15.815 -17.056 -12.665 1.00 47.19 92 THR A O 1
#

pLDDT: mean 88.34, std 13.64, range [38.59, 98.0]

Solvent-accessible surface area (backbone atoms only — not comparable to full-atom values): 5581 Å² total; per-residue (Å²): 133,82,76,85,74,73,56,68,52,62,53,52,54,52,49,50,45,70,67,61,49,68,67,44,81,45,78,49,83,52,66,67,46,54,52,50,52,27,45,38,42,67,77,56,65,35,82,42,52,42,34,39,28,42,81,57,86,93,59,68,77,43,54,37,61,61,50,28,63,77,42,49,96,49,48,93,48,40,68,64,50,38,61,73,79,66,41,98,83,57,82,131

Sequence (92 aa):
MSITHEEADTMIIRQIAYVGASEVLVVADDTDVFVLLCHFVFESDITGHVMMVSPVKGRSFIDINVSAEKNRDVMGNLLAAHGVTGCDTFAT